Protein AF-A0A920R1U7-F1 (afdb_monomer)

Secondary structure (DSSP, 8-state):
--PPTTSTT--S---TTTSHHHHHHHHHHHHHTSTT--S-EEEEESSHHHHHHHHHHTT--TTEEEEEE--GGGTSSSS--

Nearest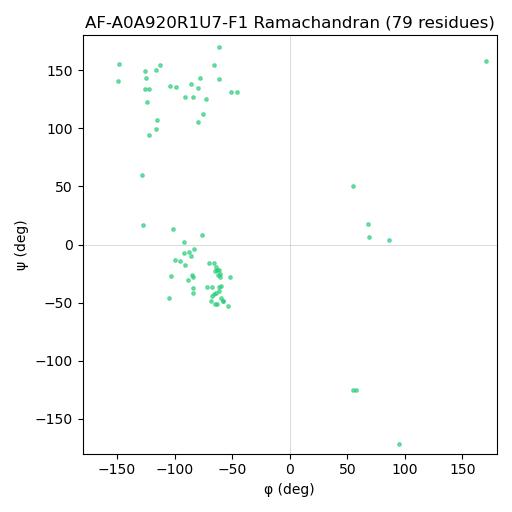 PDB structures (foldseek):
  3i2h-assembly1_A  TM=9.806E-01  e=9.502E-05  Rhodococcus sp. MB1 'Bresler 1999'
  3pui-assembly1_A  TM=9.800E-01  e=9.502E-05  Rhodococcus sp. MB1 'Bresler 1999'
  1l7q-assembly1_A  TM=9.829E-01  e=1.321E-04  Rhodococcus sp. MB1
  3i2f-assembly1_A-2  TM=9.827E-01  e=1.611E-04  Rhodococcus sp. MB1 'Bresler 1999'
  7f65-assembly1_A  TM=9.802E-01  e=2.097E-04  Rhodococcus sp. MB1 'Bresler 1999'

Sequence (81 aa):
MQDCRGRGDSDGEWIPYVCELYDGYDTHEWIGKQDWCDGNLGTFGLSYPGFTQTLPATLRSKYLKAVRQLHLSKITMDTIE

Mean predicted aligned error: 5.29 Å

pLDDT: mean 91.31, std 14.46, range [46.69, 98.75]

Solvent-accessible surface area (backbone atoms only — not comparable to full-atom values): 4949 Å² total; per-residue (Å²): 141,82,62,55,56,37,32,92,91,32,68,72,72,65,55,86,92,68,52,39,44,58,57,39,37,53,47,46,56,53,51,40,67,36,92,88,40,92,42,75,38,72,45,71,27,49,69,69,51,28,48,44,51,53,52,15,53,77,74,58,52,87,23,62,76,48,76,43,71,54,58,79,82,67,67,69,68,79,76,77,127

Radius of gyration: 14.37 Å; Cα contacts (8 Å, |Δi|>4): 94; chains: 1; bounding box: 35×24×42 Å

Structure (mmCIF, N/CA/C/O backbone):
data_AF-A0A920R1U7-F1
#
_entry.id   AF-A0A920R1U7-F1
#
loop_
_atom_site.group_PDB
_atom_site.id
_atom_site.type_symbol
_atom_site.label_atom_id
_atom_site.label_alt_id
_atom_site.label_comp_id
_atom_site.label_asym_id
_atom_site.label_entity_id
_atom_site.label_seq_id
_atom_site.pdbx_PDB_ins_code
_atom_site.Cartn_x
_atom_site.Cartn_y
_atom_site.Cartn_z
_atom_site.occupancy
_atom_site.B_iso_or_equiv
_atom_site.auth_seq_id
_atom_site.auth_comp_id
_atom_site.auth_asym_id
_atom_site.auth_atom_id
_atom_site.pdbx_PDB_model_num
ATOM 1 N N . MET A 1 1 ? 2.607 -7.309 3.331 1.00 90.81 1 MET A N 1
ATOM 2 C CA . MET A 1 1 ? 3.654 -6.705 2.478 1.00 90.81 1 MET A CA 1
ATOM 3 C C . MET A 1 1 ? 3.271 -7.021 1.044 1.00 90.81 1 MET A C 1
ATOM 5 O O . MET A 1 1 ? 2.759 -8.110 0.829 1.00 90.81 1 MET A O 1
ATOM 9 N N . GLN A 1 2 ? 3.412 -6.069 0.127 1.00 96.25 2 GLN A N 1
ATOM 10 C CA . GLN A 1 2 ? 2.996 -6.203 -1.271 1.00 96.25 2 GLN A CA 1
ATOM 11 C C . GLN A 1 2 ? 4.193 -5.886 -2.164 1.00 96.25 2 GLN A C 1
ATOM 13 O O . GLN A 1 2 ? 4.844 -4.859 -1.953 1.00 96.25 2 GLN A O 1
ATOM 18 N N . ASP A 1 3 ? 4.434 -6.727 -3.165 1.00 97.56 3 ASP A N 1
ATOM 19 C CA . ASP A 1 3 ? 5.351 -6.407 -4.251 1.00 97.56 3 ASP A CA 1
ATOM 20 C C . ASP A 1 3 ? 4.658 -5.502 -5.268 1.00 97.56 3 ASP A C 1
ATOM 22 O O . ASP A 1 3 ? 3.510 -5.733 -5.658 1.00 97.56 3 ASP A O 1
ATOM 26 N N . CYS A 1 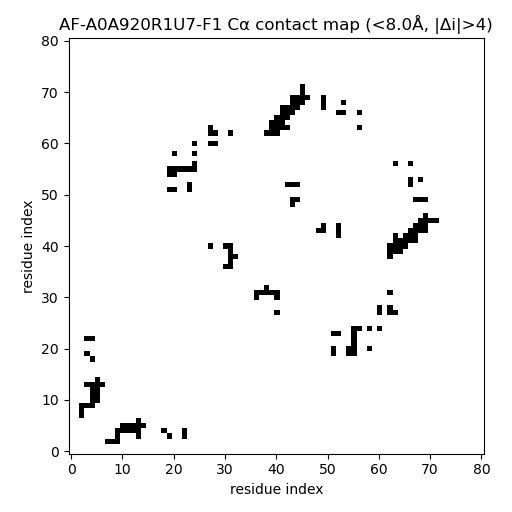4 ? 5.347 -4.451 -5.706 1.00 97.44 4 CYS A N 1
ATOM 27 C CA . CYS A 1 4 ? 4.807 -3.572 -6.740 1.00 97.44 4 CYS A CA 1
ATOM 28 C C . CYS A 1 4 ? 4.671 -4.324 -8.075 1.00 97.44 4 CYS A C 1
ATOM 30 O O . CYS A 1 4 ? 5.409 -5.271 -8.330 1.00 97.44 4 CYS A O 1
ATOM 32 N N . ARG A 1 5 ? 3.761 -3.881 -8.946 1.00 98.31 5 ARG A N 1
ATOM 33 C CA . ARG A 1 5 ? 3.570 -4.435 -10.298 1.00 98.31 5 ARG A CA 1
ATOM 34 C C . ARG A 1 5 ? 4.903 -4.627 -11.037 1.00 98.31 5 ARG A C 1
ATOM 36 O O . ARG A 1 5 ? 5.728 -3.717 -11.065 1.00 98.31 5 ARG A O 1
ATOM 43 N N . GLY A 1 6 ? 5.124 -5.799 -11.629 1.00 97.88 6 GLY A N 1
ATOM 44 C CA . GLY A 1 6 ? 6.369 -6.139 -12.328 1.00 97.88 6 GLY A CA 1
ATOM 45 C C . GLY A 1 6 ? 7.604 -6.275 -11.427 1.00 97.88 6 GLY A C 1
ATOM 46 O O . GLY A 1 6 ? 8.736 -6.191 -11.915 1.00 97.88 6 GLY A O 1
ATOM 47 N N . ARG A 1 7 ? 7.421 -6.444 -10.111 1.00 97.38 7 ARG A N 1
ATOM 48 C CA . ARG A 1 7 ? 8.481 -6.722 -9.130 1.00 97.38 7 ARG A CA 1
ATOM 49 C C . ARG A 1 7 ? 8.146 -7.971 -8.327 1.00 97.38 7 ARG A C 1
ATOM 51 O O . ARG A 1 7 ? 6.982 -8.225 -8.053 1.00 97.38 7 ARG A O 1
ATOM 58 N N . GLY A 1 8 ? 9.184 -8.687 -7.891 1.00 96.31 8 GLY A N 1
ATOM 59 C CA . GLY A 1 8 ? 9.023 -9.887 -7.069 1.00 96.31 8 GLY A CA 1
ATOM 60 C C . GLY A 1 8 ? 8.097 -10.890 -7.746 1.00 96.31 8 GLY A C 1
ATOM 61 O O . GLY A 1 8 ? 8.316 -11.224 -8.911 1.00 96.31 8 GLY A O 1
ATOM 62 N N . ASP A 1 9 ? 7.053 -11.290 -7.025 1.00 97.88 9 ASP A N 1
ATOM 63 C CA . ASP A 1 9 ? 6.042 -12.236 -7.509 1.00 97.88 9 ASP A CA 1
ATOM 64 C C . ASP A 1 9 ? 4.833 -11.550 -8.183 1.00 97.88 9 ASP A C 1
ATOM 66 O O . ASP A 1 9 ? 3.887 -12.221 -8.595 1.00 97.88 9 ASP A O 1
ATOM 70 N N . SER A 1 10 ? 4.832 -10.217 -8.303 1.00 98.19 10 SER A N 1
ATOM 71 C CA . SER A 1 10 ? 3.757 -9.466 -8.957 1.00 98.19 10 SER A CA 1
ATOM 72 C C . SER A 1 10 ? 3.943 -9.406 -10.475 1.00 98.19 10 SER A C 1
ATOM 74 O O . SER A 1 10 ? 4.956 -8.913 -10.978 1.00 98.19 10 SER A O 1
ATOM 76 N N . ASP A 1 11 ? 2.901 -9.807 -11.206 1.00 98.12 11 ASP A N 1
ATOM 77 C CA . ASP A 1 11 ? 2.815 -9.704 -12.666 1.00 98.12 11 ASP A CA 1
ATOM 78 C C . ASP A 1 11 ? 2.888 -8.250 -13.184 1.00 98.12 11 ASP A C 1
ATOM 80 O O . ASP A 1 11 ? 2.761 -7.267 -12.445 1.00 98.12 11 ASP A O 1
ATOM 84 N N . GLY A 1 12 ? 3.021 -8.114 -14.508 1.00 97.06 12 GLY A N 1
ATOM 85 C CA . GLY A 1 12 ? 2.967 -6.843 -15.231 1.00 97.06 12 GLY A CA 1
ATOM 86 C C . GLY A 1 12 ? 4.336 -6.212 -15.485 1.00 97.06 12 GLY A C 1
ATOM 87 O O . GLY A 1 12 ? 5.380 -6.822 -15.272 1.00 97.06 12 GLY A O 1
ATOM 88 N N . GLU A 1 13 ? 4.327 -4.977 -15.985 1.00 97.69 13 GLU A N 1
ATOM 89 C CA . GLU A 1 13 ? 5.546 -4.218 -16.268 1.00 97.69 13 GLU A CA 1
ATOM 90 C C . GLU A 1 13 ? 5.855 -3.239 -15.133 1.00 97.69 13 GLU A C 1
ATOM 92 O O . GLU A 1 13 ? 4.970 -2.529 -14.647 1.00 97.69 13 GLU A O 1
ATOM 97 N N . TRP A 1 14 ? 7.127 -3.184 -14.730 1.00 96.62 14 TRP A N 1
ATOM 98 C CA . TRP A 1 14 ? 7.585 -2.222 -13.738 1.00 96.62 14 TRP A CA 1
ATOM 99 C C . TRP A 1 14 ? 7.811 -0.845 -14.363 1.00 96.62 14 TRP A C 1
ATOM 101 O O . TRP A 1 14 ? 8.831 -0.602 -15.011 1.00 96.62 14 TRP A O 1
ATOM 111 N N . ILE A 1 15 ? 6.889 0.075 -14.084 1.00 96.75 15 ILE A N 1
ATOM 112 C CA . ILE A 1 15 ? 7.001 1.489 -14.444 1.00 96.75 15 ILE A CA 1
ATOM 113 C C . ILE A 1 15 ? 6.907 2.306 -13.145 1.00 96.75 15 ILE A C 1
ATOM 115 O O . 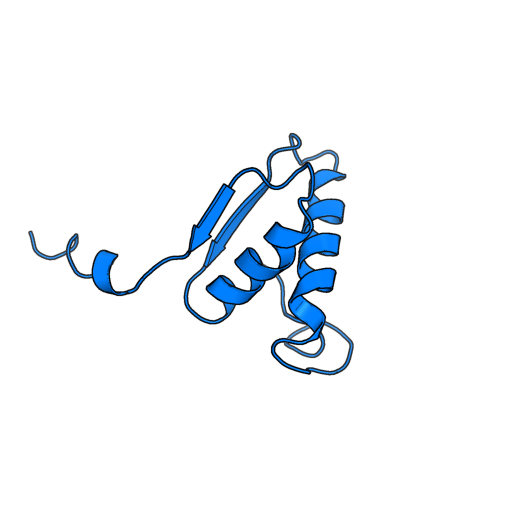ILE A 1 15 ? 5.802 2.570 -12.665 1.00 96.75 15 ILE A O 1
ATOM 119 N N . PRO A 1 16 ? 8.050 2.666 -12.529 1.00 92.94 16 PRO A N 1
ATOM 120 C CA . PRO A 1 16 ? 8.063 3.272 -11.204 1.00 92.94 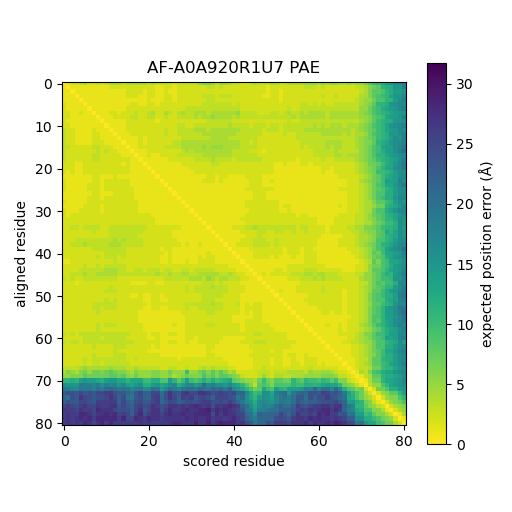16 PRO A CA 1
ATOM 121 C C . PRO A 1 16 ? 7.319 4.608 -11.191 1.00 92.94 16 PRO A C 1
ATOM 123 O O . PRO A 1 16 ? 7.457 5.409 -12.117 1.00 92.94 16 PRO A O 1
ATOM 126 N N . TYR A 1 17 ? 6.605 4.872 -10.099 1.00 93.88 17 TYR A N 1
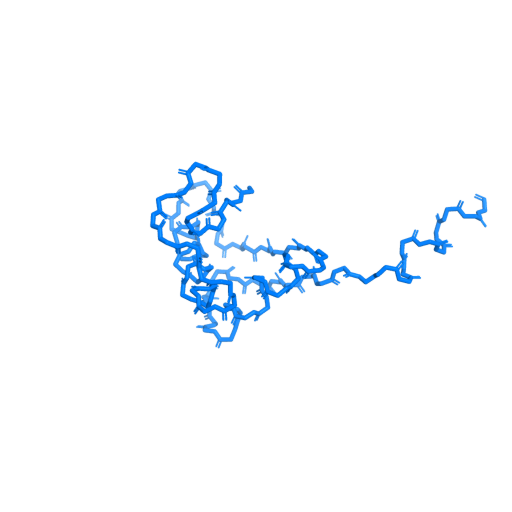ATOM 127 C CA . TYR A 1 17 ? 5.846 6.098 -9.822 1.00 93.88 17 TYR A CA 1
ATOM 128 C C . TYR A 1 17 ? 4.603 6.336 -10.695 1.00 93.88 17 TYR A C 1
ATOM 130 O O . TYR A 1 17 ? 3.990 7.401 -10.595 1.00 93.88 17 TYR A O 1
ATOM 138 N N . VAL A 1 18 ? 4.220 5.376 -11.540 1.00 95.81 18 VAL A N 1
ATOM 139 C CA .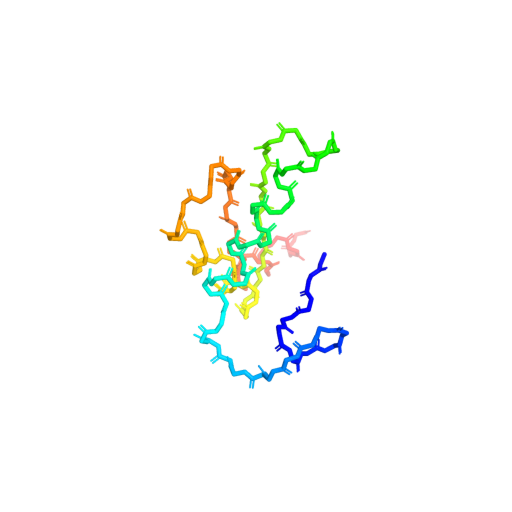 VAL A 1 18 ? 3.082 5.498 -12.465 1.00 95.81 18 VAL A CA 1
ATOM 140 C C . VAL A 1 18 ? 1.873 4.693 -11.994 1.00 95.81 18 VAL A C 1
ATOM 142 O O . VAL A 1 18 ? 0.754 5.207 -12.001 1.00 95.81 18 VAL A O 1
ATOM 145 N N . CYS A 1 19 ? 2.073 3.441 -11.582 1.00 96.62 19 CYS A N 1
ATOM 146 C CA . CYS A 1 19 ? 0.972 2.519 -11.276 1.00 96.62 19 CYS A CA 1
ATOM 147 C C . CYS A 1 19 ? 0.530 2.561 -9.805 1.00 96.62 19 CYS A C 1
ATOM 149 O O . CYS A 1 19 ? -0.577 2.138 -9.477 1.00 96.62 19 CYS A O 1
ATOM 151 N N . GLU A 1 20 ? 1.362 3.112 -8.920 1.00 97.00 20 GLU A N 1
ATOM 152 C CA . GLU A 1 20 ? 1.206 3.027 -7.468 1.00 97.00 20 GLU A CA 1
ATOM 153 C C . GLU A 1 20 ? -0.113 3.617 -6.978 1.00 97.00 20 GLU A C 1
ATOM 155 O O . GLU A 1 20 ? -0.680 3.068 -6.040 1.00 97.00 20 GLU A O 1
ATOM 160 N N . LEU A 1 21 ? -0.609 4.692 -7.611 1.00 97.62 21 LEU A N 1
ATOM 161 C CA . LEU A 1 21 ? -1.868 5.354 -7.248 1.00 97.62 21 LEU A CA 1
ATOM 162 C C . LEU A 1 21 ? -3.039 4.366 -7.212 1.00 97.62 21 LEU A C 1
ATOM 164 O O . LEU A 1 21 ? -3.754 4.299 -6.212 1.00 97.62 21 LEU A O 1
ATOM 168 N N . TYR A 1 22 ? -3.223 3.625 -8.305 1.00 98.19 22 TYR A N 1
ATOM 169 C CA . TYR A 1 22 ? -4.345 2.706 -8.466 1.00 98.19 22 TYR A CA 1
ATOM 170 C C . TYR A 1 22 ? -4.052 1.354 -7.820 1.00 98.19 22 TYR A C 1
ATOM 172 O O . TYR A 1 22 ? -4.893 0.858 -7.081 1.00 98.19 22 TYR A O 1
ATOM 180 N N . ASP A 1 23 ? -2.837 0.819 -7.971 1.00 98.38 23 ASP A N 1
ATOM 181 C CA . ASP A 1 23 ? -2.471 -0.485 -7.402 1.00 98.38 23 ASP A CA 1
ATOM 182 C C . ASP A 1 23 ? -2.575 -0.492 -5.869 1.00 98.38 23 ASP A C 1
ATOM 184 O O . ASP A 1 23 ? -3.063 -1.452 -5.264 1.00 98.38 23 ASP A O 1
ATOM 188 N N . GLY A 1 24 ? -2.156 0.596 -5.218 1.00 98.06 24 GLY A N 1
ATOM 189 C CA . GLY A 1 24 ? -2.291 0.726 -3.772 1.00 98.06 24 GLY A CA 1
ATOM 190 C C . GLY A 1 24 ? -3.739 0.953 -3.331 1.00 98.06 24 GLY A C 1
ATOM 191 O O . GLY A 1 24 ? -4.159 0.399 -2.318 1.00 98.06 24 GLY A O 1
ATOM 192 N N . TYR A 1 25 ? -4.536 1.710 -4.094 1.00 98.62 25 TYR A N 1
ATOM 193 C CA . TYR A 1 25 ? -5.950 1.926 -3.771 1.00 98.62 25 TYR A CA 1
ATOM 194 C C . TYR A 1 25 ? -6.765 0.640 -3.905 1.00 98.62 25 TYR A C 1
ATOM 196 O O . TYR A 1 25 ? -7.524 0.301 -2.997 1.00 98.62 25 TYR A O 1
ATOM 204 N N . ASP A 1 26 ? -6.552 -0.110 -4.983 1.00 98.62 26 ASP A N 1
ATOM 205 C CA . ASP A 1 26 ? -7.200 -1.399 -5.205 1.00 98.62 26 ASP A CA 1
ATOM 206 C C . ASP A 1 26 ? -6.817 -2.393 -4.108 1.00 98.62 26 ASP A C 1
ATOM 208 O O . ASP A 1 26 ? -7.667 -3.132 -3.609 1.00 98.62 26 ASP A O 1
ATOM 212 N N . THR A 1 27 ? -5.566 -2.344 -3.644 1.00 98.56 27 THR A N 1
ATOM 213 C CA . THR A 1 27 ? -5.114 -3.143 -2.501 1.00 98.56 27 THR A CA 1
ATOM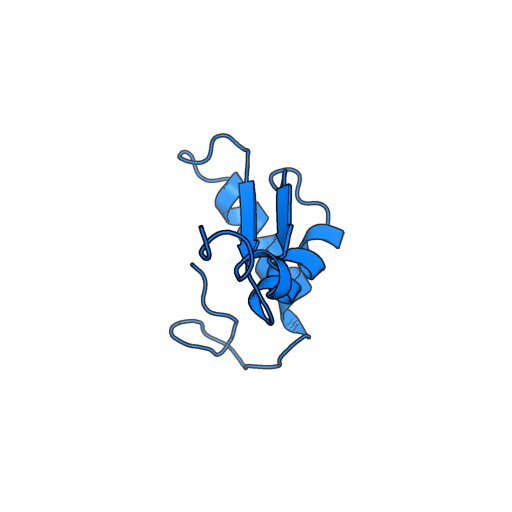 214 C C . THR A 1 27 ? -5.814 -2.727 -1.205 1.00 98.56 27 THR A C 1
ATOM 216 O O . THR A 1 27 ? -6.251 -3.592 -0.446 1.00 98.56 27 THR A O 1
ATOM 219 N N . HIS A 1 28 ? -5.986 -1.426 -0.944 1.00 98.62 28 HIS A N 1
ATOM 220 C CA . HIS A 1 28 ? -6.743 -0.943 0.218 1.00 98.62 28 HIS A CA 1
ATOM 221 C C . HIS A 1 28 ? -8.200 -1.427 0.195 1.00 98.62 28 HIS A C 1
ATOM 223 O O . HIS A 1 28 ? -8.710 -1.914 1.206 1.00 98.62 28 HIS A O 1
ATOM 229 N N . GLU A 1 29 ? -8.861 -1.320 -0.961 1.00 98.69 29 GLU A N 1
ATOM 230 C CA . GLU A 1 29 ? -10.240 -1.771 -1.150 1.00 98.69 29 GLU A CA 1
ATOM 231 C C . GLU A 1 29 ? -10.371 -3.291 -1.058 1.00 98.69 29 GLU A C 1
ATOM 233 O O . GLU A 1 29 ? -11.365 -3.784 -0.525 1.00 98.69 29 GLU A O 1
ATOM 238 N N . TRP A 1 30 ? -9.384 -4.039 -1.557 1.00 98.62 30 TRP A N 1
ATOM 239 C CA . TRP A 1 30 ? -9.348 -5.490 -1.435 1.00 98.62 30 TRP A CA 1
ATOM 240 C C . TRP A 1 30 ? -9.204 -5.911 0.028 1.00 98.62 30 TRP A C 1
ATOM 242 O O . TRP A 1 30 ? -10.039 -6.681 0.498 1.00 98.62 30 TRP A O 1
ATOM 252 N N . ILE A 1 31 ? -8.226 -5.360 0.763 1.00 98.69 31 ILE A N 1
ATOM 253 C CA . ILE A 1 31 ? -8.013 -5.657 2.191 1.00 98.69 31 ILE A CA 1
ATOM 254 C C . ILE A 1 31 ? -9.271 -5.333 3.000 1.00 98.69 31 ILE A C 1
ATOM 256 O O . ILE A 1 31 ? -9.745 -6.168 3.765 1.00 98.69 31 ILE A O 1
ATOM 260 N N . GLY A 1 32 ? -9.848 -4.145 2.804 1.00 98.56 32 GLY A N 1
ATOM 261 C CA . GLY A 1 32 ? -11.001 -3.688 3.578 1.00 98.56 32 GLY A CA 1
ATOM 262 C C . GLY A 1 32 ? -12.290 -4.489 3.368 1.00 98.56 32 GLY A C 1
ATOM 263 O O . GLY A 1 32 ? -13.216 -4.360 4.164 1.00 98.56 32 GLY A O 1
ATOM 264 N N . LYS A 1 33 ? -12.368 -5.303 2.307 1.00 98.44 33 LYS A N 1
ATOM 265 C CA . LYS A 1 33 ? -13.511 -6.185 2.012 1.00 98.44 33 LYS A CA 1
ATOM 266 C C . LYS A 1 33 ? -13.367 -7.593 2.588 1.00 98.44 33 LYS A C 1
ATOM 268 O O . LYS A 1 33 ? -14.307 -8.369 2.464 1.00 98.44 33 LYS A O 1
ATOM 273 N N . GLN A 1 34 ? -12.214 -7.948 3.145 1.00 98.75 34 GLN A N 1
ATOM 274 C CA . GLN A 1 34 ? -12.008 -9.292 3.675 1.00 98.75 34 GLN A CA 1
ATOM 275 C C . GLN A 1 34 ? -12.680 -9.457 5.040 1.00 98.75 34 GLN A C 1
ATOM 277 O O . GLN A 1 34 ? -12.613 -8.551 5.866 1.00 98.75 34 GLN A O 1
ATOM 282 N N . ASP A 1 35 ? -13.236 -10.639 5.317 1.00 98.44 35 ASP A N 1
ATOM 283 C CA . ASP A 1 35 ? -13.950 -10.934 6.575 1.00 98.44 35 ASP A CA 1
ATOM 284 C C . ASP A 1 35 ? -13.070 -10.806 7.831 1.00 98.44 35 ASP A C 1
ATOM 286 O O . ASP A 1 35 ? -13.565 -10.626 8.941 1.00 98.44 35 ASP A O 1
ATOM 290 N N . TRP A 1 36 ? -11.750 -10.906 7.662 1.00 98.38 36 TRP A N 1
ATOM 291 C CA . TRP A 1 36 ? -10.768 -10.743 8.734 1.00 98.38 36 TRP A CA 1
ATOM 292 C C . TRP A 1 36 ? -10.362 -9.284 8.979 1.00 98.38 36 TRP A C 1
ATOM 294 O O . TRP A 1 36 ? -9.666 -9.007 9.955 1.00 98.38 36 TRP A O 1
ATOM 304 N N . CYS A 1 37 ? -10.751 -8.350 8.108 1.00 98.62 37 CYS A N 1
ATOM 305 C CA . CYS A 1 37 ? -10.508 -6.928 8.300 1.00 98.62 37 CYS A CA 1
ATOM 306 C C . CYS A 1 37 ? -11.700 -6.304 9.031 1.00 98.62 37 CYS A C 1
ATOM 308 O O . CYS A 1 37 ? -12.840 -6.384 8.585 1.00 98.62 37 CYS A O 1
ATOM 310 N N . ASP A 1 38 ? -11.436 -5.603 10.129 1.00 98.50 38 ASP A N 1
ATOM 311 C CA . ASP A 1 38 ? -12.448 -4.877 10.908 1.00 98.50 38 ASP A CA 1
ATOM 312 C C . ASP A 1 38 ? -12.900 -3.552 10.248 1.00 98.50 38 ASP A C 1
ATOM 314 O O . ASP A 1 38 ? -13.612 -2.747 10.850 1.00 98.50 38 ASP A O 1
ATOM 318 N N . GLY A 1 39 ? -12.466 -3.301 9.010 1.00 98.44 39 GLY A N 1
ATOM 319 C CA . GLY A 1 39 ? -12.724 -2.077 8.257 1.00 98.44 39 GLY A CA 1
ATOM 320 C C . GLY A 1 39 ? -11.734 -0.938 8.522 1.00 98.44 39 GLY A C 1
ATOM 321 O O . GLY A 1 39 ? -11.916 0.149 7.959 1.00 98.44 39 GLY A O 1
ATOM 322 N N . ASN A 1 40 ? -10.692 -1.158 9.333 1.00 98.62 40 ASN A N 1
ATOM 323 C CA . ASN A 1 40 ? -9.665 -0.164 9.638 1.00 98.62 40 ASN A CA 1
ATOM 324 C C . ASN A 1 40 ? -8.290 -0.596 9.109 1.00 98.62 40 ASN A C 1
ATOM 326 O O . ASN A 1 40 ? -7.611 -1.449 9.672 1.00 98.62 40 ASN A O 1
ATOM 330 N N . LEU A 1 41 ? -7.838 0.058 8.039 1.00 98.44 41 LEU A N 1
ATOM 331 C CA . LEU A 1 41 ? -6.520 -0.144 7.447 1.00 98.44 41 LEU A CA 1
ATOM 332 C C . LEU A 1 41 ? -5.577 1.011 7.802 1.00 98.44 41 LEU A C 1
ATOM 334 O O . LEU A 1 41 ? -5.937 2.186 7.695 1.00 98.44 41 LEU A O 1
ATOM 338 N N . GLY A 1 42 ? -4.343 0.673 8.169 1.00 98.06 42 GLY A N 1
ATOM 339 C CA . GLY A 1 42 ? -3.238 1.615 8.299 1.00 98.06 42 GLY A CA 1
ATOM 340 C C . GLY A 1 42 ? -2.043 1.181 7.458 1.00 98.06 42 GLY A C 1
ATOM 341 O O . GLY A 1 42 ? -1.742 -0.009 7.370 1.00 98.06 42 GLY A O 1
ATOM 342 N N . THR A 1 43 ? -1.343 2.143 6.866 1.00 98.12 43 THR A N 1
ATOM 343 C CA . THR A 1 43 ? -0.108 1.902 6.108 1.00 98.12 43 THR A CA 1
ATOM 344 C C . THR A 1 43 ? 1.076 2.579 6.784 1.00 98.12 43 THR A C 1
ATOM 346 O O . THR A 1 43 ? 0.938 3.617 7.440 1.00 98.12 43 THR A O 1
ATOM 349 N N . PHE A 1 44 ? 2.264 2.002 6.617 1.00 96.81 44 PHE A N 1
ATOM 350 C CA . PHE A 1 44 ? 3.508 2.621 7.052 1.00 96.81 44 PHE A CA 1
ATOM 351 C C . PHE A 1 44 ? 4.662 2.236 6.128 1.00 96.81 44 PHE A C 1
ATOM 353 O O . PHE A 1 44 ? 4.638 1.191 5.481 1.00 96.81 44 PHE A O 1
ATOM 360 N N . GLY A 1 45 ? 5.687 3.083 6.075 1.00 94.56 45 GLY A N 1
ATOM 361 C CA . GLY A 1 45 ? 6.812 2.874 5.172 1.00 94.56 45 GLY A CA 1
ATOM 362 C C . GLY A 1 45 ? 7.753 4.069 5.094 1.00 94.56 45 GLY A C 1
ATOM 363 O O . GLY A 1 45 ? 7.376 5.204 5.393 1.00 94.56 45 GLY A O 1
ATOM 364 N N . LEU A 1 46 ? 8.988 3.792 4.687 1.00 93.75 46 LEU A N 1
ATOM 365 C CA . LEU A 1 46 ? 10.058 4.760 4.448 1.00 93.75 46 LEU A CA 1
ATOM 366 C C . LEU A 1 46 ? 10.376 4.797 2.950 1.00 93.75 46 LEU A C 1
ATOM 368 O O . LEU A 1 46 ? 10.223 3.783 2.279 1.00 93.75 46 LEU A O 1
ATOM 372 N N . SER A 1 47 ? 10.902 5.916 2.443 1.00 92.62 47 SER A N 1
ATOM 373 C CA . SER A 1 47 ? 11.436 6.013 1.076 1.00 92.62 47 SER A CA 1
ATOM 374 C C . SER A 1 47 ? 10.370 5.640 0.034 1.00 92.62 47 SER A C 1
ATOM 376 O O . SER A 1 47 ? 9.280 6.209 0.068 1.00 92.62 47 SER A O 1
ATOM 378 N N . TYR A 1 48 ? 10.634 4.689 -0.864 1.00 94.56 48 TYR A N 1
ATOM 379 C CA . TYR A 1 48 ? 9.686 4.273 -1.896 1.00 94.56 48 TYR A CA 1
ATOM 380 C C . TYR A 1 48 ? 8.347 3.771 -1.312 1.00 94.56 48 TYR A C 1
ATOM 382 O O . TYR A 1 48 ? 7.317 4.329 -1.682 1.00 94.56 48 TYR A O 1
ATOM 390 N N . PRO A 1 49 ? 8.315 2.863 -0.312 1.00 94.25 49 PRO A N 1
ATOM 391 C CA . PRO A 1 49 ? 7.101 2.575 0.459 1.00 94.25 49 PRO A CA 1
ATOM 392 C C . PRO A 1 49 ? 6.390 3.799 1.058 1.00 94.25 49 PRO A C 1
ATOM 394 O O . PRO A 1 49 ? 5.183 3.779 1.269 1.00 94.25 49 PRO A O 1
ATOM 397 N N . GLY A 1 50 ? 7.123 4.880 1.351 1.00 94.31 50 GLY A N 1
ATOM 398 C CA . GLY A 1 50 ? 6.555 6.167 1.760 1.00 94.31 50 GLY A CA 1
ATOM 399 C C . GLY A 1 50 ? 5.709 6.821 0.663 1.00 94.31 50 GLY A C 1
ATOM 400 O O . GLY A 1 50 ? 4.617 7.326 0.936 1.00 94.31 50 GLY A O 1
ATOM 401 N N . PHE A 1 51 ? 6.182 6.759 -0.581 1.00 94.81 51 PHE A N 1
ATOM 402 C CA . PHE A 1 51 ? 5.438 7.200 -1.758 1.00 94.81 51 PHE A CA 1
ATOM 403 C C . PHE A 1 51 ? 4.241 6.285 -2.040 1.00 94.81 51 PHE A C 1
ATOM 405 O O . PHE A 1 51 ? 3.121 6.785 -2.167 1.00 94.81 51 PHE A O 1
ATOM 412 N N . THR A 1 52 ? 4.449 4.961 -2.057 1.00 96.00 52 THR A N 1
ATOM 413 C CA . THR A 1 52 ? 3.401 3.990 -2.423 1.00 96.00 52 THR A CA 1
ATOM 414 C C . THR A 1 52 ? 2.213 3.983 -1.470 1.00 96.00 52 THR A C 1
ATOM 416 O O . THR A 1 52 ? 1.133 3.590 -1.879 1.00 96.00 52 THR A O 1
ATOM 419 N N . GLN A 1 53 ? 2.366 4.443 -0.226 1.00 95.94 53 GLN A N 1
ATOM 420 C CA . GLN A 1 53 ? 1.232 4.611 0.688 1.00 95.94 53 GLN A CA 1
ATOM 421 C C . GLN A 1 53 ? 0.547 5.981 0.583 1.00 95.94 53 GLN A C 1
ATOM 423 O O . GLN A 1 53 ? -0.650 6.110 0.828 1.00 95.94 53 GLN A O 1
ATOM 428 N N . THR A 1 54 ? 1.299 7.027 0.235 1.00 95.94 54 THR A N 1
ATOM 429 C CA . THR A 1 54 ? 0.791 8.407 0.268 1.00 95.94 54 THR A CA 1
ATOM 430 C C . THR A 1 54 ? 0.033 8.748 -0.998 1.00 95.94 54 THR A C 1
ATOM 432 O O . THR A 1 54 ? -0.987 9.431 -0.937 1.00 95.94 54 THR A O 1
ATOM 435 N N . LEU A 1 55 ? 0.504 8.254 -2.142 1.00 97.06 55 LEU A N 1
ATOM 436 C CA . LEU A 1 55 ? -0.142 8.515 -3.417 1.00 97.06 55 LEU A CA 1
ATOM 437 C C . LEU A 1 55 ? -1.571 7.919 -3.467 1.00 97.06 55 LEU A C 1
ATOM 439 O O . LEU A 1 55 ? -2.508 8.691 -3.682 1.00 97.06 55 LEU A O 1
ATOM 443 N N . PRO A 1 56 ? -1.808 6.630 -3.148 1.00 97.88 56 PRO A N 1
ATOM 444 C CA . PRO A 1 56 ? -3.157 6.048 -3.081 1.00 97.88 56 PRO A CA 1
ATOM 445 C C . PRO A 1 56 ? -4.089 6.688 -2.059 1.00 97.88 56 PRO A C 1
ATOM 447 O O . PRO A 1 56 ? -5.307 6.671 -2.235 1.00 97.88 56 PRO A O 1
ATOM 450 N N . ALA A 1 57 ? -3.545 7.263 -0.980 1.00 97.44 57 ALA A N 1
ATOM 451 C CA . ALA A 1 57 ? -4.355 7.919 0.044 1.00 97.44 57 ALA A CA 1
ATOM 452 C C . ALA A 1 57 ? -5.175 9.090 -0.526 1.00 97.44 57 ALA A C 1
ATOM 454 O O . ALA A 1 57 ? -6.249 9.404 -0.009 1.00 97.44 57 ALA A O 1
ATOM 455 N N . THR A 1 58 ? -4.720 9.689 -1.633 1.00 97.94 58 THR A N 1
ATOM 456 C CA . THR A 1 58 ? -5.442 10.757 -2.343 1.00 97.94 58 THR A CA 1
ATOM 457 C C . THR A 1 58 ? -6.769 10.291 -2.953 1.00 97.94 58 THR A C 1
ATOM 459 O O . THR A 1 58 ? -7.676 11.107 -3.108 1.00 97.94 58 THR A O 1
ATOM 462 N N . LEU A 1 59 ? -6.930 8.986 -3.214 1.00 98.38 59 LEU A N 1
ATOM 463 C CA . LEU A 1 59 ? -8.179 8.378 -3.689 1.00 98.38 59 LEU A CA 1
ATOM 464 C C . LEU A 1 59 ? -9.168 8.055 -2.556 1.00 98.38 59 LEU A C 1
ATOM 466 O O . LEU A 1 59 ? -10.299 7.655 -2.819 1.00 98.38 59 LEU A O 1
ATOM 470 N N . ARG A 1 60 ? -8.777 8.280 -1.292 1.00 97.62 60 ARG A N 1
ATOM 471 C CA . ARG A 1 60 ? -9.664 8.278 -0.113 1.00 97.62 60 ARG A CA 1
ATOM 472 C C . ARG A 1 60 ? -10.477 6.991 0.052 1.00 97.62 60 ARG A C 1
ATOM 474 O O . ARG A 1 60 ? -11.689 7.045 0.264 1.00 97.62 60 ARG A O 1
ATOM 481 N N . SER A 1 61 ? -9.809 5.834 -0.003 1.00 98.38 61 SER A N 1
ATOM 482 C CA . SER A 1 61 ? -10.439 4.564 0.386 1.00 98.38 61 SER A CA 1
ATOM 483 C C . SER A 1 61 ? -11.077 4.721 1.763 1.00 98.38 61 SER A C 1
ATOM 485 O O . SER A 1 61 ? -10.436 5.201 2.701 1.00 98.38 61 SER A O 1
ATOM 487 N N . LYS A 1 62 ? -12.339 4.303 1.901 1.00 98.25 62 LYS A N 1
ATOM 488 C CA . LYS A 1 62 ? -13.058 4.415 3.177 1.00 98.25 62 LYS A CA 1
ATOM 489 C C . LYS A 1 62 ? -12.421 3.563 4.276 1.00 98.25 62 LYS A C 1
ATOM 491 O O . LYS A 1 62 ? -12.689 3.818 5.448 1.00 98.25 62 LYS A O 1
ATOM 496 N N . TYR A 1 63 ? -11.609 2.568 3.911 1.00 98.56 63 TYR A N 1
ATOM 497 C CA . TYR A 1 63 ? -10.934 1.666 4.839 1.00 98.56 63 TYR A CA 1
ATOM 498 C C . TYR A 1 63 ? -9.623 2.246 5.372 1.00 98.56 63 TYR A C 1
ATOM 500 O O . TYR A 1 63 ? -9.250 1.946 6.501 1.00 98.56 63 TYR A O 1
ATOM 508 N N . LEU A 1 64 ? -8.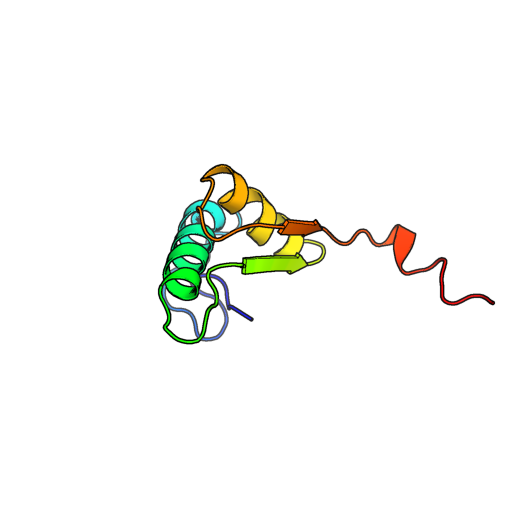945 3.117 4.616 1.00 98.56 64 LEU A N 1
ATOM 509 C CA . LEU A 1 64 ? -7.674 3.710 5.032 1.00 98.56 64 LEU A CA 1
ATOM 510 C C . LEU A 1 64 ? -7.899 4.794 6.096 1.00 98.56 64 LEU A C 1
ATOM 512 O O . LEU A 1 64 ? -8.462 5.852 5.817 1.00 98.56 64 LEU A O 1
ATOM 516 N N . LYS A 1 65 ? -7.447 4.534 7.325 1.00 98.50 65 LYS A N 1
ATOM 517 C CA . LYS A 1 65 ? -7.621 5.435 8.478 1.00 98.50 65 LYS A CA 1
ATOM 518 C C . LYS A 1 65 ? -6.362 6.209 8.833 1.00 98.50 65 LYS A C 1
ATOM 520 O O . LYS A 1 65 ? -6.457 7.297 9.395 1.00 98.50 65 LYS A O 1
ATOM 525 N N . ALA A 1 66 ? -5.194 5.654 8.526 1.00 98.00 66 ALA A N 1
ATOM 526 C CA . ALA A 1 66 ? -3.919 6.259 8.877 1.00 98.00 66 ALA A CA 1
ATOM 527 C C . ALA A 1 66 ? -2.832 5.919 7.855 1.00 98.00 66 ALA A C 1
ATOM 529 O O . ALA A 1 66 ? -2.718 4.783 7.400 1.00 98.00 66 ALA A O 1
ATOM 530 N N . VAL A 1 67 ? -1.998 6.913 7.555 1.00 97.00 67 VAL A N 1
ATOM 531 C CA . VAL A 1 67 ? -0.788 6.775 6.741 1.00 97.00 67 VAL A CA 1
ATOM 532 C C . VAL A 1 67 ? 0.372 7.295 7.571 1.00 97.00 67 VAL A C 1
ATOM 534 O O . VAL A 1 67 ? 0.358 8.449 8.001 1.00 97.00 67 VAL A O 1
ATOM 537 N N . ARG A 1 68 ? 1.385 6.460 7.802 1.00 95.44 68 ARG A N 1
ATOM 538 C CA . ARG A 1 68 ? 2.586 6.859 8.537 1.00 95.44 68 ARG A CA 1
ATOM 539 C C . ARG A 1 68 ? 3.810 6.783 7.636 1.00 95.44 68 ARG A C 1
ATOM 541 O O . ARG A 1 68 ? 4.429 5.730 7.475 1.00 95.44 68 ARG A O 1
ATOM 548 N N . GLN A 1 69 ? 4.214 7.932 7.105 1.00 88.12 69 GLN A N 1
ATOM 549 C CA . GLN A 1 69 ? 5.542 8.062 6.516 1.00 88.12 69 GLN A CA 1
ATOM 550 C C . GLN A 1 69 ? 6.602 8.090 7.616 1.00 88.12 69 GLN A C 1
ATOM 552 O O . GLN A 1 69 ? 6.545 8.900 8.544 1.00 88.12 69 GLN A O 1
ATOM 557 N N . LEU A 1 70 ? 7.574 7.192 7.510 1.00 86.44 70 LEU A N 1
ATOM 558 C CA . LEU A 1 70 ? 8.747 7.184 8.372 1.00 86.44 70 LEU A CA 1
ATOM 559 C C . LEU A 1 70 ? 9.802 8.126 7.778 1.00 86.44 70 LEU A C 1
ATOM 561 O O . LEU A 1 70 ? 10.006 8.140 6.567 1.00 86.44 70 LEU A O 1
ATOM 565 N N . HIS A 1 71 ? 10.467 8.916 8.626 1.00 72.81 71 HIS A N 1
ATOM 566 C CA . HIS A 1 71 ? 11.546 9.826 8.230 1.00 72.81 71 HIS A CA 1
ATOM 567 C C . HIS A 1 71 ? 12.819 9.474 9.005 1.00 72.81 71 HIS A C 1
ATOM 569 O O . HIS A 1 71 ? 12.765 9.274 10.220 1.00 72.81 71 HIS A O 1
ATOM 575 N N . LEU A 1 72 ? 13.957 9.398 8.307 1.00 62.19 72 LEU A N 1
ATOM 576 C CA . LEU A 1 72 ? 15.212 8.863 8.855 1.00 62.19 72 LEU A CA 1
ATOM 577 C C . LEU A 1 72 ? 15.758 9.657 10.053 1.00 62.19 72 LEU A C 1
ATOM 579 O O . LEU A 1 72 ? 16.394 9.062 10.914 1.00 62.19 72 LEU A O 1
ATOM 583 N N . SER A 1 73 ? 15.454 10.953 10.178 1.00 63.28 73 SER A N 1
ATOM 584 C CA . SER A 1 73 ? 15.932 11.771 11.305 1.00 63.28 73 SER A CA 1
ATOM 585 C C . SER A 1 73 ? 15.295 11.440 12.659 1.00 63.28 73 SER A C 1
ATOM 587 O O . SER A 1 73 ? 15.829 11.851 13.683 1.00 63.28 73 SER A O 1
ATOM 589 N N . LYS A 1 74 ? 14.166 10.713 12.687 1.00 52.47 74 LYS A N 1
ATOM 590 C CA . LYS A 1 74 ? 13.478 10.334 13.936 1.00 52.47 74 LYS A CA 1
ATOM 591 C C . LYS A 1 74 ? 13.850 8.948 14.460 1.00 52.47 74 LYS A C 1
ATOM 593 O O . LYS A 1 74 ? 13.537 8.655 15.600 1.00 52.47 74 LYS A O 1
ATOM 598 N N . ILE A 1 75 ? 14.493 8.097 13.659 1.00 56.38 75 ILE A N 1
ATOM 599 C CA . ILE A 1 75 ? 14.899 6.753 14.109 1.00 56.38 75 ILE A CA 1
ATOM 600 C C . ILE A 1 75 ? 16.255 6.806 14.832 1.00 56.38 75 ILE A C 1
ATOM 602 O O . ILE A 1 75 ? 16.519 5.988 15.700 1.00 56.38 75 ILE A O 1
ATOM 606 N N . THR A 1 76 ? 17.100 7.794 14.527 1.00 53.09 76 THR A N 1
ATOM 607 C CA . THR A 1 76 ? 18.458 7.909 15.081 1.00 53.09 76 THR A CA 1
ATOM 608 C C . THR A 1 76 ? 18.566 8.662 16.409 1.00 53.09 76 THR A C 1
ATOM 610 O O . THR A 1 76 ? 19.653 8.685 16.975 1.00 53.09 76 THR A O 1
ATOM 613 N N . MET A 1 77 ? 17.488 9.267 16.919 1.00 53.53 77 MET A N 1
ATOM 614 C CA . MET A 1 77 ? 17.520 10.039 18.177 1.00 53.53 77 MET A CA 1
ATOM 615 C C . MET A 1 77 ? 17.004 9.265 19.401 1.00 53.53 77 MET A C 1
ATOM 617 O O . MET A 1 77 ? 17.288 9.676 20.516 1.00 53.53 77 MET A O 1
ATOM 621 N N . ASP A 1 78 ? 16.338 8.120 19.213 1.00 55.03 78 ASP A N 1
ATOM 622 C CA . ASP A 1 78 ? 15.763 7.325 20.315 1.00 55.03 78 ASP A CA 1
ATOM 623 C C . ASP A 1 78 ? 16.631 6.102 20.695 1.00 55.03 78 ASP A C 1
ATOM 625 O O . ASP A 1 78 ? 16.166 5.183 21.362 1.00 55.03 78 ASP A O 1
ATOM 629 N N . THR A 1 79 ? 17.885 6.025 20.230 1.00 50.38 79 THR A N 1
ATOM 630 C CA . THR A 1 79 ? 18.800 4.889 20.513 1.00 50.38 79 THR A CA 1
ATOM 631 C C . THR A 1 79 ? 20.158 5.324 21.072 1.00 50.38 79 THR A C 1
ATOM 633 O O . THR A 1 79 ? 21.117 4.556 21.045 1.00 50.38 79 THR A O 1
ATOM 636 N N . ILE A 1 80 ? 20.252 6.561 21.565 1.00 48.94 80 ILE A N 1
ATOM 637 C CA . ILE A 1 80 ? 21.440 7.082 22.251 1.00 48.94 80 ILE A CA 1
ATOM 638 C C . ILE A 1 80 ? 21.017 7.676 23.602 1.00 48.94 80 ILE A C 1
ATOM 640 O O . ILE A 1 80 ? 21.211 8.861 23.840 1.00 48.94 80 ILE A O 1
ATOM 644 N N . GLU A 1 81 ? 20.421 6.848 24.461 1.00 46.69 81 GLU A N 1
ATOM 645 C CA . GLU A 1 81 ? 20.478 6.957 25.930 1.00 46.69 81 GLU A CA 1
ATOM 646 C C . GLU A 1 81 ? 20.558 5.548 26.530 1.00 46.69 81 GLU A C 1
ATOM 648 O O . GLU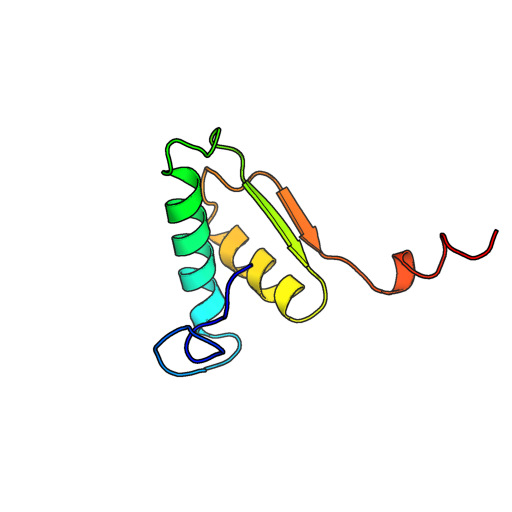 A 1 81 ? 19.807 4.662 26.056 1.00 46.69 81 GLU A O 1
#

Foldseek 3Di:
DDADDPDDPHHDDDDQPPCLQPVLLVVQVVQCPDPPHPLADEAEDEDSSLSSQPNNCVVPRSSYDYYYYDDPVVVVPPPPD